Protein AF-X1JTE6-F1 (afdb_monomer)

Mean predicted aligned error: 3.8 Å

Organism: NCBI:txid412755

Structure (mmCIF, N/CA/C/O backbone):
data_AF-X1JTE6-F1
#
_entry.id   AF-X1JTE6-F1
#
loop_
_atom_site.group_PDB
_atom_site.id
_atom_site.type_symbol
_atom_site.label_atom_id
_atom_site.label_alt_id
_atom_site.label_comp_id
_atom_site.label_asym_id
_atom_site.label_entity_id
_atom_site.label_seq_id
_atom_site.pdbx_PDB_ins_code
_atom_site.Cartn_x
_atom_site.Cartn_y
_atom_site.Cartn_z
_atom_site.occupancy
_atom_site.B_iso_or_equiv
_atom_site.auth_seq_id
_atom_site.auth_comp_id
_atom_site.auth_asym_id
_atom_site.auth_atom_id
_atom_site.pdbx_PDB_model_num
ATOM 1 N N . MET A 1 1 ? 17.931 -3.197 -12.864 1.00 88.88 1 MET A N 1
ATOM 2 C CA . MET A 1 1 ? 17.269 -3.588 -14.127 1.00 88.88 1 MET A CA 1
ATOM 3 C C . MET A 1 1 ? 18.171 -3.465 -15.359 1.00 88.88 1 MET A C 1
ATOM 5 O O . MET A 1 1 ? 18.003 -4.270 -16.254 1.00 88.88 1 MET A O 1
ATOM 9 N N . ARG A 1 2 ? 19.187 -2.582 -15.396 1.00 88.31 2 ARG A N 1
ATOM 10 C CA . ARG A 1 2 ? 20.123 -2.463 -16.544 1.00 88.31 2 ARG A CA 1
ATOM 11 C C . ARG A 1 2 ? 20.851 -3.750 -16.964 1.00 88.31 2 ARG A C 1
ATOM 13 O O . ARG A 1 2 ? 20.997 -3.986 -18.150 1.00 88.31 2 ARG A O 1
ATOM 20 N N . ILE A 1 3 ? 21.334 -4.545 -16.004 1.00 90.56 3 ILE A N 1
ATOM 21 C CA . ILE A 1 3 ? 22.184 -5.721 -16.289 1.00 90.56 3 ILE A CA 1
ATOM 22 C C . ILE A 1 3 ? 21.353 -7.004 -16.407 1.00 90.56 3 ILE A C 1
ATOM 24 O O . ILE A 1 3 ? 21.529 -7.774 -17.340 1.00 90.56 3 ILE A O 1
ATOM 28 N N . TYR A 1 4 ? 20.437 -7.227 -15.462 1.00 91.12 4 TYR A N 1
ATOM 29 C CA . TYR A 1 4 ? 19.692 -8.487 -15.332 1.00 91.12 4 TYR A CA 1
ATOM 30 C C . TYR A 1 4 ? 18.200 -8.365 -15.677 1.00 91.12 4 TYR A C 1
ATOM 32 O O . TYR A 1 4 ? 17.430 -9.281 -15.406 1.00 91.12 4 TYR A O 1
ATOM 40 N N . GLY A 1 5 ? 17.761 -7.223 -16.212 1.00 91.56 5 GLY A N 1
ATOM 41 C CA . GLY A 1 5 ? 16.343 -6.959 -16.451 1.00 91.56 5 GLY A CA 1
ATOM 42 C C . GLY A 1 5 ? 15.522 -6.877 -15.159 1.00 91.56 5 GLY A C 1
ATOM 43 O O . GLY A 1 5 ? 16.030 -6.529 -14.083 1.00 91.56 5 GLY A O 1
ATOM 44 N N . GLN A 1 6 ? 14.226 -7.154 -15.278 1.00 94.94 6 GLN A N 1
ATOM 45 C CA . GLN A 1 6 ? 13.306 -7.233 -14.150 1.00 94.94 6 GLN A CA 1
ATOM 46 C C . GLN A 1 6 ? 13.342 -8.629 -13.524 1.00 94.94 6 GLN A C 1
ATOM 48 O O . GLN A 1 6 ? 12.981 -9.606 -14.165 1.00 94.94 6 GLN A O 1
ATOM 53 N N . LEU A 1 7 ? 13.729 -8.711 -12.250 1.00 93.12 7 LEU A N 1
ATOM 54 C CA . LEU A 1 7 ? 13.773 -9.986 -11.521 1.00 93.12 7 LEU A CA 1
ATOM 55 C C . LEU A 1 7 ? 12.444 -10.347 -10.849 1.00 93.12 7 LEU A C 1
ATOM 57 O O . LEU A 1 7 ? 12.157 -11.519 -10.636 1.00 93.12 7 LEU A O 1
ATOM 61 N N . GLN A 1 8 ? 11.655 -9.341 -10.471 1.00 91.31 8 GLN A N 1
ATOM 62 C CA . GLN A 1 8 ? 10.381 -9.524 -9.780 1.00 91.31 8 GLN A CA 1
ATOM 63 C C . GLN A 1 8 ? 9.295 -8.665 -10.439 1.00 91.31 8 GLN A C 1
ATOM 65 O O . GLN A 1 8 ? 9.556 -7.477 -10.695 1.00 91.31 8 GLN A O 1
ATOM 70 N N . PRO A 1 9 ? 8.078 -9.200 -10.652 1.00 94.81 9 PRO A N 1
ATOM 71 C CA . PRO A 1 9 ? 6.971 -8.461 -11.249 1.00 94.81 9 PRO A CA 1
ATOM 72 C C . PRO A 1 9 ? 6.488 -7.334 -10.330 1.00 94.81 9 PRO A C 1
ATOM 74 O O . PRO A 1 9 ? 6.527 -7.468 -9.104 1.00 94.81 9 PRO A O 1
ATOM 77 N N . VAL A 1 10 ? 6.036 -6.221 -10.909 1.00 94.62 10 VAL A N 1
ATOM 78 C CA . VAL A 1 10 ? 5.267 -5.213 -10.157 1.00 94.62 10 VAL A CA 1
ATOM 79 C C . VAL A 1 10 ? 3.875 -5.756 -9.852 1.00 94.62 10 VAL A C 1
ATOM 81 O O . VAL A 1 10 ? 3.413 -6.671 -10.532 1.00 94.62 10 VAL A O 1
ATOM 84 N N . VAL A 1 11 ? 3.194 -5.207 -8.853 1.00 93.88 11 VAL A N 1
ATOM 85 C CA . VAL A 1 11 ? 1.827 -5.620 -8.509 1.00 93.88 11 VAL A CA 1
ATOM 86 C C . VAL A 1 11 ? 0.871 -4.517 -8.927 1.00 93.88 11 VAL A C 1
ATOM 88 O O . VAL A 1 11 ? 1.082 -3.359 -8.568 1.00 93.88 11 VAL A O 1
ATOM 91 N N . ALA A 1 12 ? -0.179 -4.862 -9.664 1.00 95.44 12 ALA A N 1
ATOM 92 C CA . ALA A 1 12 ? -1.214 -3.919 -10.076 1.00 95.44 12 ALA A CA 1
ATOM 93 C C . ALA A 1 12 ? -2.609 -4.536 -9.947 1.00 95.44 12 ALA A C 1
ATOM 95 O O . ALA A 1 12 ? -2.752 -5.749 -9.812 1.00 95.44 12 ALA A O 1
ATOM 96 N N . ARG A 1 13 ? -3.643 -3.699 -10.017 1.00 95.19 13 ARG A N 1
ATOM 97 C CA . ARG A 1 13 ? -5.039 -4.124 -10.197 1.00 95.19 13 ARG A CA 1
ATOM 98 C C . ARG A 1 13 ? -5.598 -3.598 -11.508 1.00 95.19 13 ARG A C 1
ATOM 100 O O . ARG A 1 13 ? -5.144 -2.566 -12.000 1.00 95.19 13 ARG A O 1
ATOM 107 N N . GLU A 1 14 ? -6.619 -4.269 -12.023 1.00 94.44 14 GLU A N 1
ATOM 108 C CA . GLU A 1 14 ? -7.444 -3.728 -13.103 1.00 94.44 14 GLU A CA 1
ATOM 109 C C . GLU A 1 14 ? -8.215 -2.491 -12.607 1.00 94.44 14 GLU A C 1
ATOM 111 O O . GLU A 1 14 ? -8.787 -2.482 -11.509 1.00 94.44 14 GLU A O 1
ATOM 116 N N . TY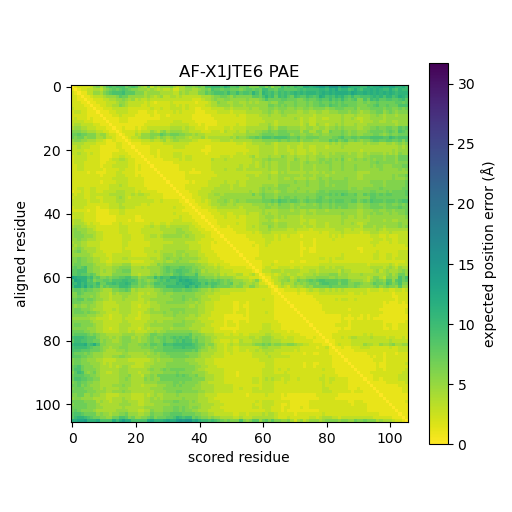R A 1 15 ? -8.209 -1.427 -13.406 1.00 92.75 15 TYR A N 1
ATOM 117 C CA . TYR A 1 15 ? -8.929 -0.189 -13.125 1.00 92.75 15 TYR A CA 1
ATOM 118 C C . TYR A 1 15 ? -9.275 0.532 -14.431 1.00 92.75 15 TYR A C 1
ATOM 120 O O . TYR A 1 15 ? -8.377 0.916 -15.171 1.00 92.75 15 TYR A O 1
ATOM 128 N N . GLU A 1 16 ? -10.570 0.707 -14.712 1.00 92.12 16 GLU A N 1
ATOM 129 C CA . GLU A 1 16 ? -11.073 1.480 -15.867 1.00 92.12 16 GLU A CA 1
ATOM 130 C C . GLU A 1 16 ? -10.423 1.099 -17.213 1.00 92.12 16 GLU A C 1
ATOM 132 O O . GLU A 1 16 ? -9.987 1.949 -17.986 1.00 92.12 16 GLU A O 1
ATOM 137 N N . GLY A 1 17 ? -10.308 -0.205 -17.488 1.00 91.00 17 GLY A N 1
ATOM 138 C CA . GLY A 1 17 ? -9.688 -0.711 -18.722 1.00 91.00 17 GLY A CA 1
ATOM 139 C C . GLY A 1 17 ? -8.160 -0.575 -18.778 1.00 91.00 17 GLY A C 1
ATOM 140 O O . GLY A 1 17 ? -7.558 -0.934 -19.784 1.00 91.00 17 GLY A O 1
ATOM 141 N N . ASN A 1 18 ? -7.540 -0.095 -17.700 1.00 93.25 18 ASN A N 1
ATOM 142 C CA . ASN A 1 18 ? -6.100 0.044 -17.517 1.00 93.25 18 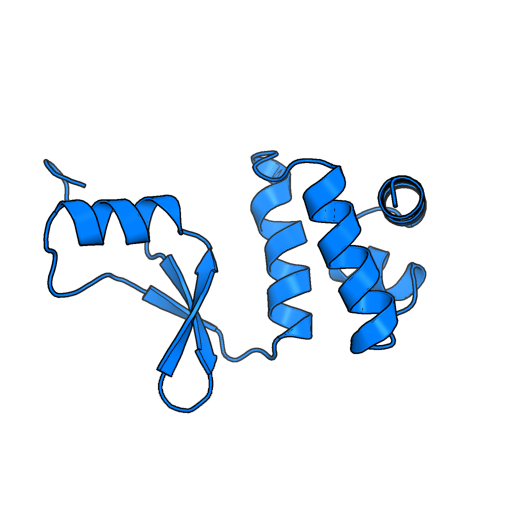ASN A CA 1
ATOM 143 C C . ASN A 1 18 ? -5.641 -0.702 -16.251 1.00 93.25 18 ASN A C 1
ATOM 145 O O . ASN A 1 18 ? -6.393 -1.466 -15.637 1.00 93.25 18 ASN A O 1
ATOM 149 N N . TYR A 1 19 ? -4.392 -0.463 -15.849 1.00 94.44 19 TYR A N 1
ATOM 150 C CA . TYR A 1 19 ? -3.807 -1.011 -14.631 1.00 94.44 19 TYR A CA 1
ATOM 151 C C . TYR A 1 19 ? -3.407 0.101 -13.668 1.00 94.44 19 TYR A C 1
ATOM 153 O O . TYR A 1 19 ? -2.768 1.077 -14.055 1.00 94.44 19 TYR A O 1
ATOM 161 N N . GLN A 1 20 ? -3.741 -0.077 -12.393 1.00 94.25 20 GLN A N 1
ATOM 162 C CA . GLN A 1 20 ? -3.267 0.775 -11.309 1.00 94.25 20 GLN A CA 1
ATOM 163 C C . GLN A 1 20 ? -2.224 0.017 -10.490 1.00 94.25 20 GLN A C 1
ATOM 165 O O . GLN A 1 20 ? -2.527 -1.033 -9.920 1.00 94.25 20 GLN A O 1
ATOM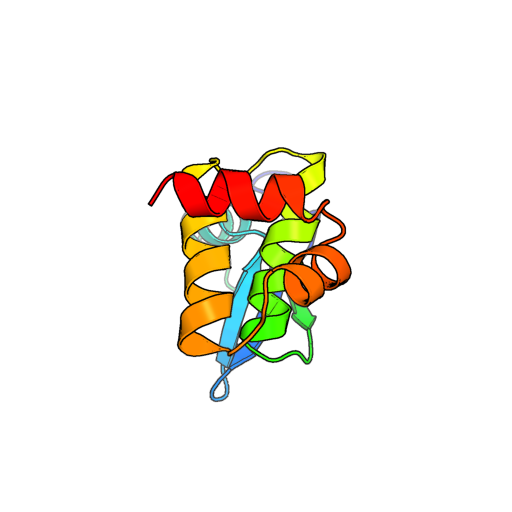 170 N N . ILE A 1 21 ? -1.005 0.555 -10.424 1.00 93.56 21 ILE A N 1
ATOM 171 C CA . ILE A 1 21 ? 0.097 -0.031 -9.651 1.00 93.56 21 ILE A CA 1
ATOM 172 C C . ILE A 1 21 ? -0.204 0.072 -8.153 1.00 93.56 21 ILE A C 1
ATOM 174 O O . ILE A 1 21 ? -0.624 1.115 -7.658 1.00 93.56 21 ILE A O 1
ATOM 178 N N . ILE A 1 22 ? 0.024 -1.033 -7.448 1.00 91.69 22 ILE A N 1
ATOM 179 C CA . ILE A 1 22 ? -0.130 -1.178 -5.997 1.00 91.69 22 ILE A CA 1
ATOM 180 C C . ILE A 1 22 ? 1.245 -1.250 -5.330 1.00 91.69 22 ILE A C 1
ATOM 182 O O . ILE A 1 22 ? 1.457 -0.621 -4.300 1.00 91.69 22 ILE A O 1
ATOM 186 N N . ASP A 1 23 ? 2.178 -2.008 -5.910 1.00 89.06 23 ASP A N 1
ATOM 187 C CA . ASP A 1 23 ? 3.548 -2.138 -5.411 1.00 89.06 23 ASP A CA 1
ATOM 188 C C . ASP A 1 23 ? 4.558 -2.226 -6.563 1.00 89.06 23 ASP A C 1
ATOM 190 O O . ASP A 1 23 ? 4.250 -2.662 -7.675 1.00 89.06 23 ASP A O 1
ATOM 194 N N . GLY A 1 24 ? 5.800 -1.836 -6.274 1.00 90.44 24 GLY A N 1
ATOM 195 C CA . GLY A 1 24 ? 6.901 -1.869 -7.223 1.00 90.44 24 GLY A CA 1
ATOM 196 C C . GLY A 1 24 ? 7.143 -0.541 -7.930 1.00 90.44 24 GLY A C 1
ATOM 197 O O . GLY A 1 24 ? 7.797 -0.543 -8.967 1.00 90.44 24 GLY A O 1
ATOM 198 N N . PHE A 1 25 ? 6.706 0.587 -7.358 1.00 91.31 25 PHE A N 1
ATOM 199 C CA . PHE A 1 25 ? 6.912 1.932 -7.917 1.00 91.31 25 PHE A CA 1
ATOM 200 C C . PHE A 1 25 ? 8.371 2.205 -8.307 1.00 91.31 25 PHE A C 1
ATOM 202 O O . PHE A 1 25 ? 8.636 2.652 -9.414 1.00 91.31 25 PHE A O 1
ATOM 209 N N . LYS A 1 26 ? 9.345 1.833 -7.463 1.00 91.31 26 LYS A N 1
ATOM 210 C CA . LYS A 1 26 ? 10.779 1.977 -7.792 1.00 91.31 26 LYS A CA 1
ATOM 211 C C . LYS A 1 26 ? 11.188 1.201 -9.053 1.00 91.31 26 LYS A C 1
ATOM 213 O O . LYS A 1 26 ? 12.060 1.650 -9.784 1.00 91.31 26 LYS A O 1
ATOM 218 N N . ARG A 1 27 ? 10.579 0.035 -9.304 1.00 94.31 27 ARG A N 1
ATOM 219 C CA . ARG A 1 27 ? 10.819 -0.774 -10.513 1.00 94.31 27 ARG A CA 1
ATOM 220 C C . ARG A 1 27 ? 10.113 -0.181 -11.727 1.00 94.31 27 ARG A C 1
ATOM 222 O O . ARG A 1 27 ? 10.687 -0.218 -12.803 1.00 94.31 27 ARG A O 1
ATOM 229 N N . PHE A 1 28 ? 8.915 0.370 -11.541 1.00 95.75 28 PHE A N 1
ATOM 230 C CA . PHE A 1 28 ? 8.201 1.094 -12.587 1.00 95.75 28 PHE A CA 1
ATOM 231 C C . PHE A 1 28 ? 9.002 2.312 -13.063 1.00 95.75 28 PHE A C 1
ATOM 233 O O . PHE A 1 28 ? 9.362 2.364 -14.231 1.00 95.75 28 PHE A O 1
ATOM 240 N N . TYR A 1 29 ? 9.416 3.195 -12.149 1.00 95.19 29 TYR A N 1
ATOM 241 C CA . TYR A 1 29 ? 10.236 4.360 -12.500 1.00 95.19 29 TYR A CA 1
ATOM 242 C C . TYR A 1 29 ? 11.582 3.962 -13.112 1.00 95.19 29 TYR A C 1
ATOM 244 O O . TYR A 1 29 ? 12.002 4.526 -14.113 1.00 95.19 29 TYR A O 1
ATOM 252 N N . ALA A 1 30 ? 12.233 2.921 -12.583 1.00 95.25 30 ALA A N 1
ATOM 253 C CA . ALA A 1 30 ? 13.455 2.409 -13.196 1.00 95.25 30 ALA A CA 1
ATOM 254 C C . ALA A 1 30 ? 13.226 1.848 -14.611 1.00 95.25 30 ALA A C 1
ATOM 256 O O . ALA A 1 30 ? 14.160 1.837 -15.402 1.00 95.25 30 ALA A O 1
ATOM 257 N N . ALA A 1 31 ? 12.036 1.341 -14.932 1.00 95.81 31 ALA A N 1
ATOM 258 C CA . ALA A 1 31 ? 11.701 0.887 -16.277 1.00 95.81 31 ALA A CA 1
ATOM 259 C C . ALA A 1 31 ? 11.459 2.069 -17.224 1.00 95.81 31 ALA A C 1
ATOM 261 O O . ALA A 1 31 ? 11.934 2.026 -18.359 1.00 95.81 31 ALA A O 1
ATOM 262 N N . GLU A 1 32 ? 10.806 3.132 -16.739 1.00 95.19 32 GLU A N 1
ATOM 263 C CA . GLU A 1 32 ? 10.645 4.398 -17.468 1.00 95.19 32 GLU A CA 1
ATOM 264 C C . GLU A 1 32 ? 12.004 5.036 -17.784 1.00 95.19 32 GLU A C 1
ATOM 266 O O . GLU A 1 32 ? 12.287 5.333 -18.944 1.00 95.19 32 GLU A O 1
ATOM 271 N N . ASP A 1 33 ? 12.897 5.134 -16.793 1.00 96.25 33 ASP A N 1
ATOM 272 C CA . ASP A 1 33 ? 14.263 5.661 -16.957 1.00 96.25 33 ASP A CA 1
ATOM 273 C C . ASP A 1 33 ? 15.100 4.858 -17.967 1.00 96.25 33 ASP A C 1
ATOM 275 O O . ASP A 1 33 ? 16.074 5.355 -18.538 1.00 96.25 33 ASP A O 1
ATOM 279 N N . LEU A 1 34 ? 14.762 3.581 -18.152 1.00 95.94 34 LEU A N 1
ATOM 280 C CA . LEU A 1 34 ? 15.410 2.676 -19.099 1.00 95.94 34 LEU A CA 1
ATOM 281 C C . LEU A 1 34 ? 14.680 2.586 -20.438 1.00 95.94 34 LEU A C 1
ATOM 283 O O . LEU A 1 34 ? 15.127 1.823 -21.294 1.00 95.94 34 LEU A O 1
ATOM 287 N N . MET A 1 35 ? 13.595 3.346 -20.620 1.00 95.12 35 MET A N 1
ATOM 288 C CA . MET A 1 35 ? 12.749 3.327 -21.816 1.00 95.12 35 MET A CA 1
ATOM 289 C C . MET A 1 35 ? 12.293 1.907 -22.184 1.00 95.12 35 MET A C 1
ATOM 291 O O . MET A 1 35 ? 12.249 1.527 -23.352 1.00 95.12 35 MET A O 1
ATOM 295 N N . MET A 1 36 ? 11.989 1.088 -21.174 1.00 95.19 36 MET A N 1
ATOM 296 C CA . MET A 1 36 ? 11.481 -0.265 -21.388 1.00 95.19 36 MET A CA 1
ATOM 297 C C . MET A 1 36 ? 10.044 -0.204 -21.920 1.00 95.19 36 MET A C 1
ATOM 299 O O . MET A 1 36 ? 9.176 0.382 -21.281 1.00 95.19 36 MET A O 1
ATOM 303 N N . GLU A 1 37 ? 9.771 -0.863 -23.050 1.00 94.25 37 GLU A N 1
ATOM 304 C CA . GLU A 1 37 ? 8.423 -0.901 -23.647 1.00 94.25 37 GLU A CA 1
ATOM 305 C C . GLU A 1 37 ? 7.414 -1.698 -22.808 1.00 94.25 37 GLU A C 1
ATOM 307 O O . GLU A 1 37 ? 6.214 -1.438 -22.848 1.00 94.25 37 GLU A O 1
ATOM 312 N N . THR A 1 38 ? 7.887 -2.701 -22.061 1.00 93.94 38 THR A N 1
ATOM 313 C CA . THR A 1 38 ? 7.033 -3.588 -21.264 1.00 93.94 38 THR A CA 1
ATOM 314 C C . THR A 1 38 ? 7.658 -3.912 -19.912 1.00 93.94 38 THR A C 1
ATOM 316 O O . THR A 1 38 ? 8.879 -3.909 -19.740 1.00 93.94 38 THR A O 1
ATOM 319 N N . LEU A 1 39 ? 6.795 -4.218 -18.941 1.00 94.88 39 LEU A N 1
ATOM 320 C CA . LEU A 1 39 ? 7.165 -4.578 -17.578 1.00 94.88 39 LEU A CA 1
ATOM 321 C C . LEU A 1 39 ? 6.334 -5.783 -17.127 1.00 94.88 39 LEU A C 1
ATOM 323 O O . LEU A 1 39 ? 5.116 -5.809 -17.297 1.00 94.88 39 LEU A O 1
ATOM 327 N N . GLN A 1 40 ? 6.974 -6.781 -16.523 1.00 96.56 40 GLN A N 1
ATOM 328 C CA . GLN A 1 40 ? 6.286 -7.905 -15.898 1.00 96.56 40 GLN A CA 1
ATOM 329 C C . GLN A 1 40 ? 5.421 -7.399 -14.745 1.00 96.56 40 GLN A C 1
ATOM 331 O O . GLN A 1 40 ? 5.904 -6.726 -13.826 1.00 96.56 40 GLN A O 1
ATOM 336 N N . CYS A 1 41 ? 4.147 -7.770 -14.778 1.00 96.44 41 CYS A N 1
ATOM 337 C CA . CYS A 1 41 ? 3.153 -7.354 -13.806 1.00 96.44 41 CYS A CA 1
ATOM 338 C C . CYS A 1 41 ? 2.342 -8.560 -13.323 1.00 96.44 41 CYS A C 1
ATOM 340 O O . CYS A 1 41 ? 1.926 -9.405 -14.114 1.00 96.44 41 CYS A O 1
ATOM 342 N N . HIS A 1 42 ? 2.118 -8.629 -12.015 1.00 95.50 42 HIS A N 1
ATOM 343 C CA . HIS A 1 42 ? 1.153 -9.515 -11.394 1.00 95.50 42 HIS A CA 1
ATOM 344 C C . HIS A 1 42 ? -0.147 -8.744 -11.157 1.00 95.50 42 HIS A C 1
ATOM 346 O O . HIS A 1 42 ? -0.181 -7.797 -10.367 1.00 95.50 42 HIS A O 1
ATOM 352 N N . ILE A 1 43 ? -1.202 -9.151 -11.861 1.00 95.38 43 ILE A N 1
ATOM 353 C CA . ILE A 1 43 ? -2.501 -8.480 -11.833 1.00 95.38 43 ILE A CA 1
ATOM 354 C C . ILE A 1 43 ? -3.386 -9.135 -10.772 1.00 95.38 43 ILE A C 1
ATOM 356 O O . ILE A 1 43 ? -3.689 -10.327 -10.840 1.00 95.38 43 ILE A O 1
ATOM 360 N N . LEU A 1 44 ? -3.827 -8.335 -9.805 1.00 93.88 44 LEU A N 1
ATOM 361 C CA . LEU A 1 44 ? -4.761 -8.726 -8.760 1.00 93.88 44 LEU A CA 1
ATOM 362 C C . LEU A 1 44 ? -6.185 -8.293 -9.122 1.00 93.88 44 LEU A C 1
ATOM 364 O O . LEU A 1 44 ? -6.437 -7.138 -9.468 1.00 93.88 44 LEU A O 1
ATOM 368 N N . LYS A 1 45 ? -7.135 -9.220 -8.979 1.00 93.31 45 LYS A N 1
ATOM 369 C CA . LYS A 1 45 ? -8.573 -8.959 -9.141 1.00 93.31 45 LYS A CA 1
ATOM 370 C C . LYS A 1 45 ? -9.177 -8.523 -7.814 1.00 93.31 45 LYS A C 1
ATOM 372 O O . LYS A 1 45 ? -9.813 -9.316 -7.124 1.00 93.31 45 LYS A O 1
ATOM 377 N N . ILE A 1 46 ? -8.902 -7.280 -7.443 1.00 93.00 46 ILE A N 1
ATOM 378 C CA . ILE A 1 46 ? -9.289 -6.700 -6.158 1.00 93.00 46 ILE A CA 1
ATOM 379 C C . ILE A 1 46 ? -9.774 -5.262 -6.330 1.00 93.00 46 ILE A C 1
ATOM 381 O O . ILE A 1 46 ? -9.373 -4.560 -7.263 1.00 93.00 46 ILE A O 1
ATOM 385 N N . ASP A 1 47 ? -10.614 -4.815 -5.404 1.00 93.38 47 ASP A N 1
ATOM 386 C CA . ASP A 1 47 ? -11.041 -3.419 -5.343 1.00 93.38 47 ASP A CA 1
ATOM 387 C C . ASP A 1 47 ? -9.973 -2.507 -4.702 1.00 93.38 47 ASP A C 1
ATOM 389 O O . ASP A 1 47 ? -8.911 -2.947 -4.247 1.00 93.38 47 ASP A O 1
ATOM 393 N N . LEU A 1 48 ? -10.245 -1.199 -4.679 1.00 92.81 48 LEU A N 1
ATOM 394 C CA . LEU A 1 48 ? -9.326 -0.206 -4.121 1.00 92.81 48 LEU A CA 1
ATOM 395 C C . LEU A 1 48 ? -9.126 -0.364 -2.602 1.00 92.81 48 LEU A C 1
ATOM 397 O O . LEU A 1 48 ? -8.022 -0.136 -2.109 1.00 92.81 48 LEU A O 1
ATOM 401 N N . SER A 1 49 ? -10.163 -0.761 -1.861 1.00 94.12 49 SER A N 1
ATOM 402 C CA . SER A 1 49 ? -10.078 -0.959 -0.408 1.00 94.12 49 SER A CA 1
ATOM 403 C C . SER A 1 49 ? -9.141 -2.124 -0.074 1.00 94.12 49 SER A C 1
ATOM 405 O O . SER A 1 49 ? -8.248 -2.010 0.767 1.00 94.12 49 SER A O 1
ATOM 407 N N . GLN A 1 50 ? -9.271 -3.222 -0.817 1.00 94.06 50 GLN A N 1
ATOM 408 C CA . GLN A 1 50 ? -8.432 -4.407 -0.711 1.00 94.06 50 GLN A CA 1
ATOM 409 C C . GLN A 1 50 ? -6.991 -4.096 -1.122 1.00 94.06 50 GLN A C 1
ATOM 411 O O . GLN A 1 50 ? -6.059 -4.523 -0.442 1.00 94.06 50 GLN A O 1
ATOM 416 N N . ALA A 1 51 ? -6.796 -3.302 -2.179 1.00 94.31 51 ALA A N 1
ATOM 417 C CA . ALA A 1 51 ? -5.470 -2.853 -2.595 1.00 94.31 51 ALA A CA 1
ATOM 418 C C . ALA A 1 51 ? -4.767 -2.030 -1.503 1.00 94.31 51 ALA A C 1
ATOM 420 O O . ALA A 1 51 ? -3.594 -2.268 -1.223 1.00 94.31 51 ALA A O 1
ATOM 421 N N . LYS A 1 52 ? -5.485 -1.120 -0.830 1.00 94.38 52 LYS A N 1
ATOM 422 C CA . LYS A 1 52 ? -4.957 -0.326 0.296 1.00 94.38 52 LYS A CA 1
ATOM 423 C C . LYS A 1 52 ? -4.602 -1.188 1.510 1.00 94.38 52 LYS A C 1
ATOM 425 O O . LYS A 1 52 ? -3.563 -0.977 2.132 1.00 94.38 52 LYS A O 1
ATOM 430 N N . VAL A 1 53 ? -5.417 -2.195 1.828 1.00 93.81 53 VAL A N 1
ATOM 431 C CA . VAL A 1 53 ? -5.091 -3.178 2.877 1.00 93.81 53 VAL A CA 1
ATOM 432 C C . VAL A 1 53 ? -3.819 -3.950 2.522 1.00 93.81 53 VAL A C 1
ATOM 434 O O . VAL A 1 53 ? -2.924 -4.075 3.358 1.00 93.81 53 VAL A O 1
ATOM 437 N N . LEU A 1 54 ? -3.717 -4.440 1.285 1.00 91.56 54 LEU A N 1
ATOM 438 C CA . LEU A 1 54 ? -2.538 -5.169 0.822 1.00 91.56 54 LEU A CA 1
ATOM 439 C C . LEU A 1 54 ? -1.287 -4.299 0.849 1.00 91.56 54 LEU A C 1
ATOM 441 O O . LEU A 1 54 ? -0.243 -4.788 1.270 1.00 91.56 54 LEU A O 1
ATOM 445 N N . LEU A 1 55 ? -1.389 -3.025 0.468 1.00 90.62 55 LEU A N 1
ATOM 446 C CA . LEU A 1 55 ? -0.287 -2.070 0.556 1.00 90.62 55 LEU A CA 1
ATOM 447 C C . LEU A 1 55 ? 0.297 -2.033 1.980 1.00 90.62 55 LEU A C 1
ATOM 449 O O . LEU A 1 55 ? 1.505 -2.192 2.144 1.00 90.62 55 LEU A O 1
ATOM 453 N N . LEU A 1 56 ? -0.550 -1.924 3.011 1.00 92.38 56 LEU A N 1
ATOM 454 C CA . LEU A 1 56 ? -0.114 -1.921 4.415 1.00 92.38 56 LEU A CA 1
ATOM 455 C C . LEU A 1 56 ? 0.531 -3.250 4.846 1.00 92.38 56 LEU A C 1
ATOM 457 O O . LEU A 1 56 ? 1.491 -3.256 5.619 1.00 92.38 56 LEU A O 1
ATOM 461 N N . SER A 1 57 ? 0.017 -4.385 4.367 1.00 89.06 57 SER A N 1
ATOM 462 C CA . SER A 1 57 ? 0.533 -5.711 4.728 1.00 89.06 57 SER A CA 1
ATOM 463 C C . SER A 1 57 ? 1.836 -6.073 4.003 1.00 89.06 57 SER A C 1
ATOM 465 O O . SER A 1 57 ? 2.735 -6.625 4.634 1.00 89.06 57 SER A O 1
ATOM 467 N N . TYR A 1 58 ? 1.972 -5.749 2.712 1.00 83.56 58 TYR A N 1
ATOM 468 C CA . TYR A 1 58 ? 3.173 -6.038 1.915 1.00 83.56 58 TYR A CA 1
ATOM 469 C C . TYR A 1 58 ? 4.373 -5.192 2.335 1.00 83.56 58 TYR A C 1
ATOM 471 O O . TYR A 1 58 ? 5.494 -5.696 2.361 1.00 83.56 58 TYR A O 1
ATOM 479 N N . ASN A 1 59 ? 4.150 -3.928 2.702 1.00 84.88 59 ASN A N 1
ATOM 480 C CA . ASN A 1 59 ? 5.230 -3.034 3.120 1.00 84.88 59 ASN A CA 1
ATOM 481 C C . ASN A 1 59 ? 5.706 -3.299 4.563 1.00 84.88 59 ASN A C 1
ATOM 483 O O . ASN A 1 59 ? 6.784 -2.849 4.953 1.00 84.88 59 ASN A O 1
ATOM 487 N N . ARG A 1 60 ? 4.959 -4.090 5.349 1.00 85.56 60 ARG A N 1
ATOM 488 C CA . ARG A 1 60 ? 5.270 -4.398 6.754 1.00 85.56 60 ARG A CA 1
ATOM 489 C C . ARG A 1 60 ? 6.660 -5.010 6.985 1.00 85.56 60 ARG A C 1
ATOM 491 O O . ARG A 1 60 ? 7.361 -4.506 7.862 1.00 85.56 60 ARG A O 1
ATOM 498 N N . PRO A 1 61 ? 7.083 -6.091 6.293 1.00 83.44 61 PRO A N 1
ATOM 499 C CA . PRO A 1 61 ? 8.343 -6.765 6.618 1.00 83.44 61 PRO A CA 1
ATOM 500 C C . PRO A 1 61 ? 9.569 -5.898 6.323 1.00 83.44 61 PRO A C 1
ATOM 502 O O . PRO A 1 61 ? 10.603 -6.055 6.964 1.00 83.44 61 PRO A O 1
ATOM 505 N N . HIS A 1 62 ? 9.440 -4.985 5.359 1.00 83.25 62 HIS A N 1
ATOM 506 C CA . HIS A 1 62 ? 10.520 -4.120 4.897 1.00 83.25 62 HIS A CA 1
ATOM 507 C C . HIS A 1 62 ? 10.469 -2.711 5.490 1.00 83.25 62 HIS A C 1
ATOM 509 O O . HIS A 1 62 ? 11.385 -1.938 5.228 1.00 83.25 62 HIS A O 1
ATOM 515 N N . GLN A 1 63 ? 9.429 -2.386 6.270 1.00 81.50 63 GLN A N 1
ATOM 516 C CA . GLN A 1 63 ? 9.195 -1.047 6.828 1.00 81.50 63 GLN A CA 1
ATOM 517 C C . GLN A 1 63 ? 9.342 0.051 5.766 1.00 81.50 63 GLN A C 1
ATOM 519 O O . GLN A 1 63 ? 9.973 1.079 5.984 1.00 81.50 63 GLN A O 1
ATOM 524 N N . SER A 1 64 ? 8.796 -0.202 4.578 1.00 84.06 64 SER A N 1
ATOM 525 C CA . SER A 1 64 ? 8.976 0.658 3.406 1.00 84.06 64 SER 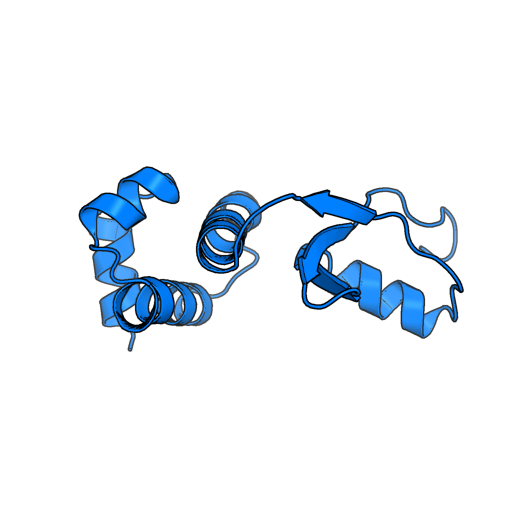A CA 1
ATOM 526 C C . SER A 1 64 ? 8.003 1.834 3.333 1.00 84.06 64 SER A C 1
ATOM 528 O O . SER A 1 64 ? 8.103 2.619 2.395 1.00 84.06 64 SER A O 1
ATOM 530 N N . MET A 1 65 ? 7.090 1.948 4.299 1.00 90.06 65 MET A N 1
ATOM 531 C CA . MET A 1 65 ? 6.198 3.092 4.474 1.00 90.06 65 MET A CA 1
ATOM 532 C C . MET A 1 65 ? 6.526 3.808 5.780 1.00 90.06 65 MET A C 1
ATOM 534 O O . MET A 1 65 ? 6.720 3.173 6.821 1.00 90.06 65 MET A O 1
ATOM 538 N N . GLU A 1 66 ? 6.520 5.132 5.732 1.00 93.06 66 GLU A N 1
ATOM 539 C CA . GLU A 1 66 ? 6.612 5.977 6.911 1.00 93.06 66 GLU A CA 1
ATOM 540 C C . GLU A 1 66 ? 5.312 5.921 7.722 1.00 93.06 66 GLU A C 1
ATOM 542 O O . GLU A 1 66 ? 4.210 5.751 7.195 1.00 93.06 66 GLU A O 1
ATOM 547 N N . ALA A 1 67 ? 5.413 6.125 9.037 1.00 94.06 67 ALA A N 1
ATOM 548 C CA . ALA A 1 67 ? 4.263 5.992 9.935 1.00 94.06 67 ALA A CA 1
ATOM 549 C C . ALA A 1 67 ? 3.092 6.934 9.586 1.00 94.06 67 ALA A C 1
ATOM 551 O O . ALA A 1 67 ? 1.934 6.590 9.827 1.00 94.06 67 ALA A O 1
ATOM 552 N N . TRP A 1 68 ? 3.383 8.114 9.031 1.00 95.12 68 TRP A N 1
ATOM 553 C CA . TRP A 1 68 ? 2.361 9.064 8.588 1.00 95.12 68 TRP A CA 1
ATOM 554 C C . TRP A 1 68 ? 1.670 8.603 7.294 1.00 95.12 68 TRP A C 1
ATOM 556 O O . TRP A 1 68 ? 0.464 8.793 7.157 1.00 95.12 68 TRP A O 1
ATOM 566 N N . GLU A 1 69 ? 2.383 7.936 6.380 1.00 94.19 69 GLU A N 1
ATOM 567 C CA . GLU A 1 69 ? 1.798 7.355 5.162 1.00 94.19 69 GLU A CA 1
ATOM 568 C C . GLU A 1 69 ? 0.833 6.227 5.532 1.00 94.19 69 GLU A C 1
ATOM 570 O O . GLU A 1 69 ? -0.295 6.171 5.041 1.00 94.19 69 GLU A O 1
ATOM 575 N N . GLU A 1 70 ? 1.243 5.364 6.467 1.00 95.50 70 GLU A N 1
ATOM 576 C CA . GLU A 1 70 ? 0.384 4.313 7.017 1.00 95.50 70 GLU A CA 1
ATOM 577 C C . GLU A 1 70 ? -0.886 4.910 7.647 1.00 95.50 70 GLU A C 1
ATOM 579 O O . GLU A 1 70 ? -1.986 4.395 7.437 1.00 95.50 70 GLU A O 1
ATOM 584 N N . ALA A 1 71 ? -0.754 6.017 8.387 1.00 97.00 71 ALA A N 1
ATOM 585 C CA . ALA A 1 71 ? -1.881 6.714 9.000 1.00 97.00 71 ALA A CA 1
ATOM 586 C C . ALA A 1 71 ? -2.872 7.251 7.958 1.00 97.00 71 ALA A C 1
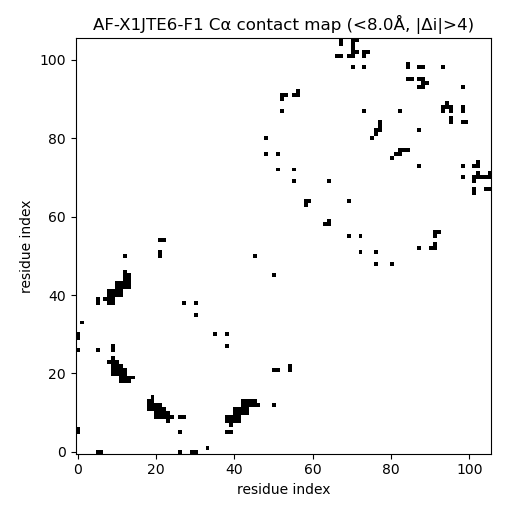ATOM 588 O O . ALA A 1 71 ? -4.078 7.045 8.107 1.00 97.00 71 ALA A O 1
ATOM 589 N N . VAL A 1 72 ? -2.378 7.881 6.887 1.00 96.81 72 VAL A N 1
ATOM 590 C CA . VAL A 1 72 ? -3.213 8.416 5.798 1.00 96.81 72 VAL A CA 1
ATOM 591 C C . VAL A 1 72 ? -4.009 7.302 5.118 1.00 96.81 72 VAL A C 1
ATOM 593 O O . VAL A 1 72 ? -5.215 7.447 4.915 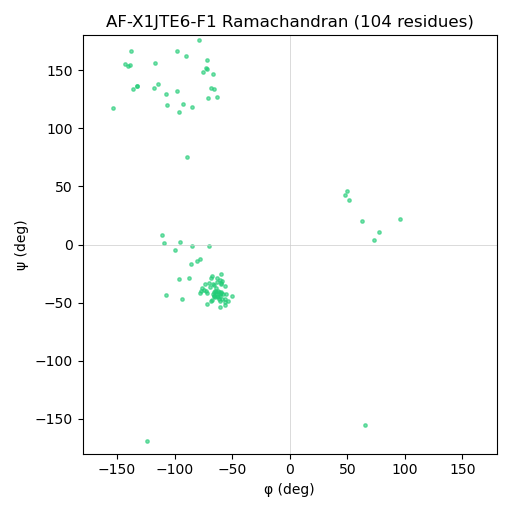1.00 96.81 72 VAL A O 1
ATOM 596 N N . VAL A 1 73 ? -3.376 6.160 4.827 1.00 96.00 73 VAL A N 1
ATOM 597 C CA . VAL A 1 73 ? -4.067 5.009 4.221 1.00 96.00 73 VAL A CA 1
ATOM 598 C C . VAL A 1 73 ? -5.142 4.448 5.155 1.00 96.00 73 VAL A C 1
ATOM 600 O O . VAL A 1 73 ? -6.250 4.154 4.709 1.00 96.00 73 VAL A O 1
ATOM 603 N N . LEU A 1 74 ? -4.848 4.321 6.453 1.00 96.81 74 LEU A N 1
ATOM 604 C CA . LEU A 1 74 ? -5.829 3.856 7.438 1.00 96.81 74 LEU A CA 1
ATOM 605 C C . LEU A 1 74 ? -7.012 4.822 7.583 1.00 96.81 74 LEU A C 1
ATOM 607 O O . LEU A 1 74 ? -8.146 4.359 7.698 1.00 96.81 74 LEU A O 1
ATOM 611 N N . LYS A 1 75 ? -6.765 6.137 7.580 1.00 96.69 75 LYS A N 1
ATOM 612 C CA . LYS A 1 75 ? -7.816 7.160 7.682 1.00 96.69 75 LYS A CA 1
ATOM 613 C C . LYS A 1 75 ? -8.742 7.128 6.477 1.00 96.69 75 LYS A C 1
ATOM 615 O O . LYS A 1 75 ? -9.953 7.074 6.653 1.00 96.69 75 LYS A O 1
ATOM 620 N N . ASP A 1 76 ? -8.188 7.036 5.273 1.00 96.50 76 ASP A N 1
ATOM 621 C CA . ASP A 1 76 ? -8.992 6.874 4.064 1.00 96.50 76 ASP A CA 1
ATOM 622 C C . ASP A 1 76 ? -9.852 5.598 4.108 1.00 96.50 76 ASP A C 1
ATOM 624 O O . ASP A 1 76 ? -11.032 5.636 3.761 1.00 96.50 76 ASP A O 1
ATOM 628 N N . LEU A 1 77 ? -9.297 4.479 4.584 1.00 96.50 77 LEU A N 1
ATOM 629 C CA . LEU A 1 77 ? -10.048 3.232 4.730 1.00 96.50 77 LEU A CA 1
ATOM 630 C C . LEU A 1 77 ? -11.209 3.335 5.737 1.00 96.50 77 LEU A C 1
ATOM 632 O O . LEU A 1 77 ? -12.231 2.674 5.549 1.00 96.50 77 LEU A O 1
ATOM 636 N N . LEU A 1 78 ? -11.075 4.152 6.785 1.00 95.06 78 LEU A N 1
ATOM 637 C CA . LEU A 1 78 ? -12.175 4.445 7.708 1.00 95.06 78 LEU A CA 1
ATOM 638 C C . LEU A 1 78 ? -13.233 5.340 7.049 1.00 95.06 78 LEU A C 1
ATOM 640 O O . LEU A 1 78 ? -14.419 5.023 7.083 1.00 95.06 78 LEU A O 1
ATOM 644 N N . GLU A 1 79 ? -12.803 6.459 6.463 1.00 94.94 79 GLU A N 1
ATOM 645 C CA . GLU A 1 79 ? -13.688 7.541 6.014 1.00 94.94 79 GLU A CA 1
ATOM 646 C C . GLU A 1 79 ? -14.386 7.223 4.687 1.00 94.94 79 GLU A C 1
ATOM 648 O O . GLU A 1 79 ? -15.580 7.471 4.538 1.00 94.94 79 GLU A O 1
ATOM 653 N N . THR A 1 80 ? -13.658 6.642 3.732 1.00 94.25 80 THR A N 1
ATOM 654 C CA . THR A 1 80 ? -14.148 6.410 2.363 1.00 94.25 80 THR A CA 1
ATOM 655 C C . THR A 1 80 ? -14.694 4.998 2.174 1.00 94.25 80 THR A C 1
ATOM 657 O O . THR A 1 80 ? -15.603 4.786 1.374 1.00 94.25 80 THR A O 1
ATOM 660 N N . HIS A 1 81 ? -14.160 4.021 2.914 1.00 91.88 81 HIS A N 1
ATOM 661 C CA . HIS A 1 81 ? -14.535 2.606 2.768 1.00 91.88 81 HIS A CA 1
ATOM 662 C C . HIS A 1 81 ? -15.347 2.071 3.954 1.00 91.88 81 HIS A C 1
ATOM 664 O O . HIS A 1 81 ? -15.711 0.896 3.962 1.00 91.88 81 HIS A O 1
ATOM 670 N N . GLY A 1 82 ? -15.646 2.918 4.948 1.00 91.19 82 GLY A N 1
ATOM 671 C CA . GLY A 1 82 ? -16.524 2.595 6.076 1.00 91.19 82 GLY A CA 1
ATOM 672 C C . GLY A 1 82 ? -16.014 1.463 6.970 1.00 91.19 82 GLY A C 1
ATOM 673 O O . GLY A 1 82 ? -16.804 0.823 7.666 1.00 91.19 82 GLY A O 1
ATOM 674 N N . LEU A 1 83 ? -14.713 1.163 6.932 1.00 93.25 83 LEU A N 1
ATOM 675 C CA . LEU A 1 83 ? -14.123 0.151 7.802 1.00 93.25 83 LEU A CA 1
ATOM 676 C C . LEU A 1 83 ? -13.995 0.703 9.222 1.00 93.25 83 LEU A C 1
ATOM 678 O O . LEU A 1 83 ? -13.765 1.888 9.407 1.00 93.25 83 LEU A O 1
ATOM 682 N N . ASP A 1 84 ? -14.100 -0.156 10.235 1.00 94.94 84 ASP A N 1
ATOM 683 C CA . ASP A 1 84 ? -13.756 0.202 11.613 1.00 94.94 84 ASP A CA 1
ATOM 684 C C . ASP A 1 84 ? -12.332 -0.270 11.978 1.00 94.94 84 ASP A C 1
ATOM 686 O O . ASP A 1 84 ? -11.712 -1.092 11.292 1.00 94.94 84 ASP A O 1
ATOM 690 N N . GLN A 1 85 ? -11.789 0.231 13.093 1.00 94.50 85 GLN A N 1
ATOM 691 C CA . GLN A 1 85 ? -10.435 -0.129 13.538 1.00 94.50 85 GLN A CA 1
ATOM 692 C C . GLN A 1 85 ? -10.263 -1.632 13.816 1.00 94.50 85 GLN A C 1
ATOM 694 O O . GLN A 1 85 ? -9.160 -2.166 13.676 1.00 94.50 85 GLN A O 1
ATOM 699 N N . GLN A 1 86 ? -11.325 -2.325 14.236 1.00 95.81 86 GLN A N 1
ATOM 700 C CA . GLN A 1 86 ? -11.279 -3.758 14.524 1.00 95.81 86 GLN A CA 1
ATOM 701 C C . GLN A 1 86 ? -11.171 -4.565 13.226 1.00 95.81 86 GLN A C 1
ATOM 703 O O . GLN A 1 86 ? -10.383 -5.512 13.140 1.00 95.81 86 GLN A O 1
ATOM 708 N N . ARG A 1 87 ? -11.916 -4.167 12.194 1.00 95.38 87 ARG A N 1
ATOM 709 C CA . ARG A 1 87 ? -11.870 -4.757 10.864 1.00 95.38 87 ARG A CA 1
ATOM 710 C C . ARG A 1 87 ? -10.532 -4.483 10.192 1.00 95.38 87 ARG A C 1
ATOM 712 O O . ARG A 1 87 ? -9.954 -5.419 9.645 1.00 95.38 87 ARG A O 1
ATOM 719 N N . LEU A 1 88 ? -10.006 -3.263 10.303 1.00 95.19 88 LEU A N 1
ATOM 720 C CA . LEU A 1 88 ? -8.680 -2.906 9.793 1.00 95.19 88 LEU A CA 1
ATOM 721 C C . LEU A 1 88 ? -7.572 -3.749 10.418 1.00 95.19 88 LEU A C 1
ATOM 723 O O . LEU A 1 88 ? -6.754 -4.305 9.690 1.00 95.19 88 LEU A O 1
ATOM 727 N N . ALA A 1 89 ? -7.578 -3.915 11.742 1.00 95.12 89 ALA A N 1
ATOM 728 C CA . ALA A 1 89 ? -6.623 -4.778 12.435 1.00 95.12 89 ALA A CA 1
ATOM 729 C C . ALA A 1 89 ? -6.656 -6.219 11.888 1.00 95.12 89 ALA A C 1
ATOM 731 O O . ALA A 1 89 ? -5.620 -6.789 11.545 1.00 95.12 89 ALA A O 1
ATOM 732 N N . LYS A 1 90 ? -7.860 -6.784 11.716 1.00 94.50 90 LYS A N 1
ATOM 733 C CA . LYS A 1 90 ? -8.036 -8.136 11.168 1.00 94.50 90 LYS A CA 1
ATOM 734 C C . LYS A 1 90 ? -7.544 -8.259 9.723 1.00 94.50 90 LYS A C 1
ATOM 736 O O . LYS A 1 90 ? -6.909 -9.254 9.394 1.00 94.50 90 LYS A O 1
ATOM 741 N N . LEU A 1 91 ? -7.863 -7.284 8.872 1.00 93.06 91 LEU A N 1
ATOM 742 C CA . LEU A 1 91 ? -7.534 -7.316 7.444 1.00 93.06 91 LEU A CA 1
ATOM 743 C C . LEU A 1 91 ? -6.042 -7.096 7.180 1.00 93.06 91 LEU A C 1
ATOM 745 O O . LEU A 1 91 ? -5.468 -7.765 6.331 1.00 93.06 91 LEU A O 1
ATOM 749 N N . THR A 1 92 ? -5.418 -6.180 7.918 1.00 91.81 92 THR A N 1
ATOM 750 C CA . THR A 1 92 ? -4.006 -5.813 7.726 1.00 91.81 92 THR A CA 1
ATOM 751 C C . THR A 1 92 ? -3.033 -6.733 8.474 1.00 91.81 92 THR A C 1
ATOM 753 O O . THR A 1 92 ? -1.835 -6.744 8.181 1.00 91.81 92 THR A O 1
ATOM 756 N N . GLY A 1 93 ? -3.523 -7.504 9.453 1.00 92.06 93 GLY A N 1
ATOM 757 C CA . GLY A 1 93 ? -2.705 -8.351 10.326 1.00 92.06 93 GLY A CA 1
ATOM 758 C C . GLY A 1 93 ? -1.974 -7.584 11.436 1.00 92.06 93 GLY A C 1
ATOM 759 O O . GLY A 1 93 ? -1.083 -8.143 12.086 1.00 92.06 93 GLY A O 1
ATOM 760 N N . TYR A 1 94 ? -2.313 -6.309 11.650 1.00 93.50 94 TYR A N 1
ATOM 761 C CA . TYR A 1 94 ? -1.820 -5.496 12.763 1.00 93.50 94 TYR A CA 1
ATOM 762 C C . TYR A 1 94 ? -2.731 -5.593 13.990 1.00 93.50 94 TYR A C 1
ATOM 764 O O . TYR A 1 94 ? -3.896 -5.977 13.911 1.00 93.50 94 TYR A O 1
ATOM 772 N N . SER A 1 95 ? -2.214 -5.204 15.159 1.00 95.81 95 SER A N 1
ATOM 773 C CA . SER A 1 95 ? -3.052 -5.079 16.350 1.00 95.81 95 SER A CA 1
ATOM 774 C C . SER A 1 95 ? -3.962 -3.851 16.251 1.00 95.81 95 SER A C 1
ATOM 776 O O . SER A 1 95 ? -3.595 -2.822 15.681 1.00 95.81 95 SER A O 1
ATOM 778 N N . ARG A 1 96 ? -5.127 -3.904 16.905 1.00 96.44 96 ARG A N 1
ATOM 779 C CA . ARG A 1 96 ? -6.010 -2.732 17.042 1.00 96.44 96 ARG A CA 1
ATOM 780 C C . ARG A 1 96 ? -5.293 -1.537 17.688 1.00 96.44 96 ARG A C 1
ATOM 782 O O . ARG A 1 96 ? -5.517 -0.399 17.293 1.00 96.44 96 ARG A O 1
ATOM 789 N N . SER A 1 97 ? -4.395 -1.791 18.644 1.00 97.31 97 SER A N 1
ATOM 790 C CA . SER A 1 97 ? -3.579 -0.747 19.281 1.00 97.31 97 SER A CA 1
ATOM 791 C C . SER A 1 97 ? -2.584 -0.091 18.320 1.00 97.31 97 SER A C 1
ATOM 793 O O . SER A 1 97 ? -2.321 1.102 18.441 1.00 97.31 97 SER A O 1
ATOM 795 N N . TRP A 1 98 ? -2.043 -0.839 17.355 1.00 96.31 98 TRP A N 1
ATOM 796 C CA . TRP A 1 98 ? -1.196 -0.286 16.301 1.00 96.31 98 TRP A CA 1
ATOM 797 C C . TRP A 1 98 ? -2.007 0.624 15.376 1.00 96.31 98 TRP A C 1
ATOM 799 O O . TRP A 1 98 ? -1.610 1.769 15.173 1.00 96.31 98 TRP A O 1
ATOM 809 N N . VAL A 1 99 ? -3.184 0.165 14.926 1.00 96.69 99 VAL A N 1
ATOM 810 C CA . VAL A 1 99 ? -4.101 0.958 14.085 1.00 96.69 99 VAL A CA 1
ATOM 811 C C . VAL A 1 99 ? -4.468 2.272 14.777 1.00 96.69 99 VAL A C 1
ATOM 813 O O . VAL A 1 99 ? -4.303 3.340 14.197 1.00 96.69 99 VAL A O 1
ATOM 816 N N . SER A 1 100 ? -4.872 2.215 16.050 1.00 97.12 100 SER A N 1
ATOM 817 C CA . SER A 1 100 ? -5.212 3.410 16.831 1.00 97.12 100 SER A CA 1
ATOM 818 C C . SER A 1 100 ? -4.048 4.397 16.956 1.00 97.12 100 SER A C 1
ATOM 820 O O . SER A 1 100 ? -4.274 5.598 16.856 1.00 97.12 100 SER A O 1
ATOM 822 N N . ARG A 1 101 ? -2.815 3.915 17.172 1.00 96.81 101 ARG A N 1
ATOM 823 C CA . ARG A 1 101 ? -1.630 4.780 17.306 1.00 96.81 101 ARG A CA 1
ATOM 824 C C . ARG A 1 101 ? -1.232 5.434 15.985 1.00 96.81 101 ARG A C 1
ATOM 826 O O . ARG A 1 101 ? -0.702 6.538 15.992 1.00 96.81 101 ARG A O 1
ATOM 833 N N . ARG A 1 102 ? -1.441 4.751 14.859 1.00 96.62 102 ARG A N 1
ATOM 834 C CA . ARG A 1 102 ? -1.212 5.345 13.537 1.00 96.62 102 ARG A CA 1
ATOM 835 C C . ARG A 1 102 ? -2.21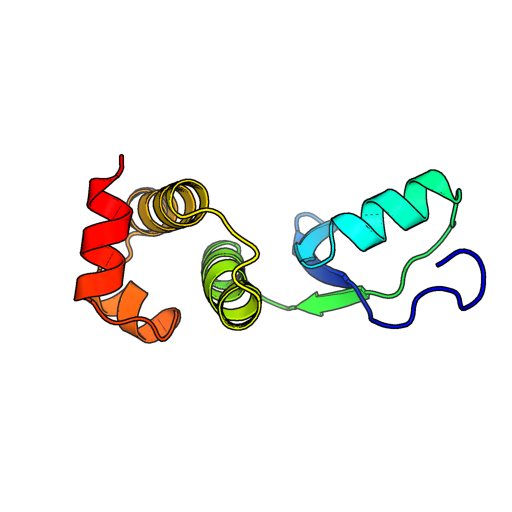9 6.437 13.251 1.00 96.62 102 ARG A C 1
ATOM 837 O O . ARG A 1 102 ? -1.821 7.540 12.913 1.00 96.62 102 ARG A O 1
ATOM 844 N N . LEU A 1 103 ? -3.496 6.160 13.478 1.00 96.25 103 LEU A N 1
ATOM 845 C CA . LEU A 1 103 ? -4.557 7.143 13.281 1.00 96.25 103 LEU A CA 1
ATOM 846 C C . LEU A 1 103 ? -4.377 8.392 14.150 1.00 96.25 103 LEU A C 1
ATOM 848 O O . LEU A 1 103 ? -4.696 9.474 13.690 1.00 96.25 103 LEU A O 1
ATOM 852 N N . SER A 1 104 ? -3.817 8.271 15.360 1.00 96.81 104 SER A N 1
ATOM 853 C CA . SER A 1 104 ? -3.554 9.432 16.226 1.00 96.81 104 SER A CA 1
ATOM 854 C C . SER A 1 104 ? -2.428 10.359 15.748 1.00 96.81 104 SER A C 1
ATOM 856 O O . SER A 1 104 ? -2.118 11.322 16.441 1.00 96.81 104 SER A O 1
ATOM 858 N N . LEU A 1 105 ? -1.760 10.054 14.630 1.00 95.12 105 LEU A N 1
ATOM 859 C CA . LEU A 1 105 ? -0.741 10.929 14.040 1.00 95.12 105 LEU A CA 1
ATOM 860 C C . LEU A 1 105 ? -1.345 12.074 13.204 1.00 95.12 105 LEU A C 1
ATOM 862 O O . LEU A 1 105 ? -0.602 12.987 12.848 1.00 95.12 105 LEU A O 1
ATOM 866 N N .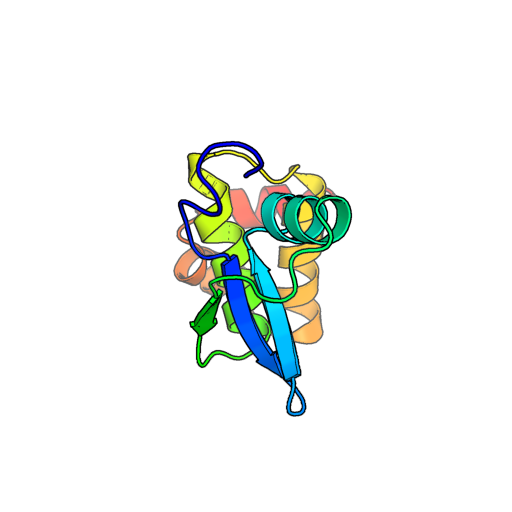 ILE A 1 106 ? -2.640 12.008 12.865 1.00 91.25 106 ILE A N 1
ATOM 867 C CA . ILE A 1 106 ? -3.334 12.886 11.899 1.00 91.25 106 ILE A CA 1
ATOM 868 C C . ILE A 1 106 ? -4.786 13.195 12.297 1.00 91.25 106 ILE A C 1
ATOM 870 O O . ILE A 1 106 ? -5.228 12.714 13.361 1.00 91.25 106 ILE A O 1
#

pLDDT: mean 93.38, std 3.29, range [81.5, 97.31]

Nearest PDB structures (foldseek):
  6t1f-assembly2_D  TM=6.598E-01  e=1.162E-06  Caulobacter vibrioides NA1000
  7o0n-assembly1_B  TM=5.538E-01  e=3.244E-06  Myxococcus xanthus DK 1622
  7bnr-assembly1_A  TM=5.460E-01  e=6.303E-06  Myxococcus xanthus DK 1622
  7bnk-assembly1_B  TM=5.508E-01  e=7.554E-06  Myxococcus xanthus DK 1622
  6sdk-assembly1_B  TM=5.446E-01  e=1.022E-05  Bacillus subtilis subsp. subtilis str. 168

InterPro domains:
  IPR003115 ParB-like, N-terminal domain [PF02195] (2-51)
  IPR036086 ParB/Sulfiredoxin superfamily [SSF110849] (3-96)
  IPR042075 KorB DNA-binding domain [G3DSA:1.10.10.730] (63-106)
  IPR050336 Chromosome-partitioning and nucleoid occlusion protein [PTHR33375] (4-105)

Radius of gyration: 15.55 Å; Cα contacts (8 Å, |Δi|>4): 123; chains: 1; bounding box: 39×23×43 Å

Secondary 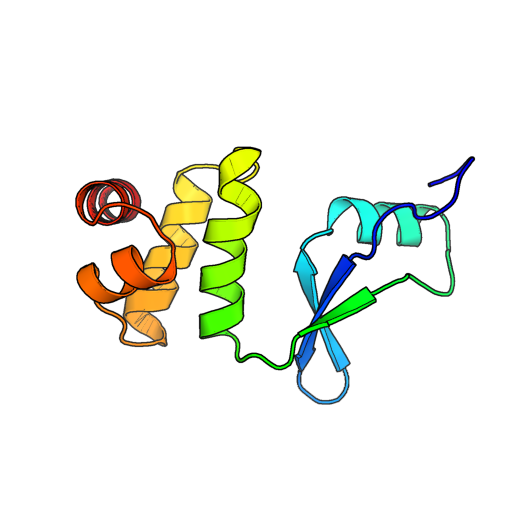structure (DSSP, 8-state):
-TTT--SS-EEEEEETTEEEEEE-HHHHHHHHHTT-S---EEEE---HHHHHHHHHHHSTTTT-S-HHHHHHHHHHHHHTT---HHHHHHHHT--HHHHHHHHTT-

Solvent-accessible surface area (backbone atoms only — not comparable to full-atom values): 6284 Å² total; per-residue (Å²): 90,91,89,76,44,80,87,70,61,29,34,25,25,70,46,96,96,43,74,44,79,68,45,48,62,73,59,51,52,55,31,59,79,64,69,52,92,73,77,64,66,45,77,42,97,53,56,72,69,56,48,55,38,47,46,59,41,69,33,51,90,72,62,74,60,56,67,66,57,53,16,53,57,53,48,47,40,35,74,78,64,68,44,50,62,67,55,47,16,66,70,41,72,48,51,50,70,54,51,53,58,31,46,69,74,108

Foldseek 3Di:
DVPPQDPDAFEWEDDPNDTDTLGDVVVVVVCVVVVPPDTHYDYDHDDPLLSLLVSLQVCVVVVVDDLQRNLVSLVCCCPVVVDDLVRSCVSNVHDSVSSVVSVVVD

Sequence (106 aa):
MRIYGQLQPVVAREYEGNYQIIDGFKRFYAAEDLMMETLQCHILKIDLSQAKVLLLSYNRPHQSMEAWEEAVVLKDLLETHGLDQQRLAKLTGYSRSWVSRRLSLI